Protein AF-A0A662DL67-F1 (afdb_monomer)

Radius of gyration: 14.82 Å; Cα contacts (8 Å, |Δi|>4): 331; chains: 1; bounding box: 32×35×39 Å

Solvent-accessible surface area (backbone atoms only — not comparable to full-atom values): 8332 Å² total; per-residue (Å²): 134,83,76,76,73,81,77,69,88,66,78,50,67,57,71,23,95,85,57,19,29,20,56,30,74,76,76,69,90,64,74,68,63,65,41,36,38,36,27,26,26,57,36,66,54,103,51,28,36,37,37,36,49,24,28,39,26,55,49,74,59,6,45,56,53,21,49,77,72,76,50,74,44,55,96,54,28,29,76,49,73,87,52,91,58,76,37,82,42,41,40,39,93,85,20,37,28,30,42,40,34,56,88,76,71,41,74,45,82,41,51,45,78,54,47,72,68,50,87,63,50,62,58,68,43,43,30,89,56,27,42,28,35,40,34,28,52,96,60,20,29,49,34,36,37,55,48,90,79,133

Foldseek 3Di:
DDPPPDDDLPFAADPDPLRFHKPFDPPDQDFDDAIKFKWFWAADDPFWTFTQGKTKHFAPVQQVVQVVVVHGDDPRIHIGRPGPHTDTATADPQAWEQFQFLPPSGTDIDGPVQQNVDPGGNDPPPHDRFIWMFRDDPRHGRYIHGDDDD

Secondary structure (DSSP, 8-state):
----PPP-SSPPPB-STT--SBT-S---SSPPPSEEEEEEEEEEETTEEEEEE-EEEETHHHHHHHHHTT---BTTEEEE-----EEEEEEEEEEEEEEEBTTT-SEEEEEHHHHTT-SSBSS-TTSTTEEEEEEEETTEEEEEEE----

Mean predicted aligned error: 5.47 Å

Structure (mmCIF, N/CA/C/O backbone):
data_AF-A0A662DL67-F1
#
_entry.id   AF-A0A662DL67-F1
#
loop_
_atom_site.group_PDB
_atom_site.id
_atom_site.type_symbol
_atom_site.label_atom_id
_atom_site.label_alt_id
_atom_site.label_comp_id
_atom_site.label_asym_id
_atom_site.label_entity_id
_atom_site.label_seq_id
_atom_site.pdbx_PDB_ins_code
_atom_site.Cartn_x
_atom_site.Cartn_y
_atom_site.Cartn_z
_atom_site.occupancy
_atom_site.B_iso_or_equiv
_atom_site.auth_seq_id
_atom_site.auth_comp_id
_atom_site.auth_asym_id
_atom_site.auth_atom_id
_atom_site.pdbx_PDB_model_num
ATOM 1 N N . MET A 1 1 ? -13.655 -23.915 8.154 1.00 31.67 1 MET A N 1
ATOM 2 C CA . MET A 1 1 ? -12.341 -23.387 8.568 1.00 31.67 1 MET A CA 1
ATOM 3 C C . MET A 1 1 ? -11.692 -22.841 7.318 1.00 31.67 1 MET A C 1
ATOM 5 O O . MET A 1 1 ? -11.253 -23.632 6.497 1.00 31.67 1 MET A O 1
ATOM 9 N N . TYR A 1 2 ? -11.745 -21.529 7.116 1.00 31.64 2 TYR A N 1
ATOM 10 C CA . TYR A 1 2 ? -10.955 -20.890 6.071 1.00 31.64 2 TYR A CA 1
ATOM 11 C C . TYR A 1 2 ? -9.585 -20.634 6.690 1.00 31.64 2 TYR A C 1
ATOM 13 O O . TYR A 1 2 ? -9.480 -19.875 7.648 1.00 31.64 2 TYR A O 1
ATOM 21 N N . TYR A 1 3 ? -8.571 -21.363 6.230 1.00 30.75 3 TYR A N 1
ATOM 22 C CA . TYR A 1 3 ? -7.190 -20.961 6.459 1.00 30.75 3 TYR A CA 1
ATOM 23 C C . TYR A 1 3 ? -7.023 -19.639 5.710 1.00 30.75 3 TYR A C 1
ATOM 25 O O . TYR A 1 3 ? -7.141 -19.630 4.485 1.00 30.75 3 TYR A O 1
ATOM 33 N N . ALA A 1 4 ? -6.808 -18.535 6.427 1.00 37.03 4 ALA A N 1
ATOM 34 C CA . ALA A 1 4 ? -6.163 -17.387 5.811 1.00 37.03 4 ALA A CA 1
ATOM 35 C C . ALA A 1 4 ? -4.821 -17.917 5.290 1.00 37.03 4 ALA A C 1
ATOM 37 O O . ALA A 1 4 ? -4.037 -18.478 6.061 1.00 37.03 4 ALA A O 1
ATOM 38 N N . ALA A 1 5 ? -4.631 -17.901 3.970 1.00 42.81 5 ALA A N 1
ATOM 39 C CA . ALA A 1 5 ? -3.338 -18.226 3.393 1.00 42.81 5 ALA A CA 1
ATOM 40 C C . ALA A 1 5 ? -2.304 -17.307 4.0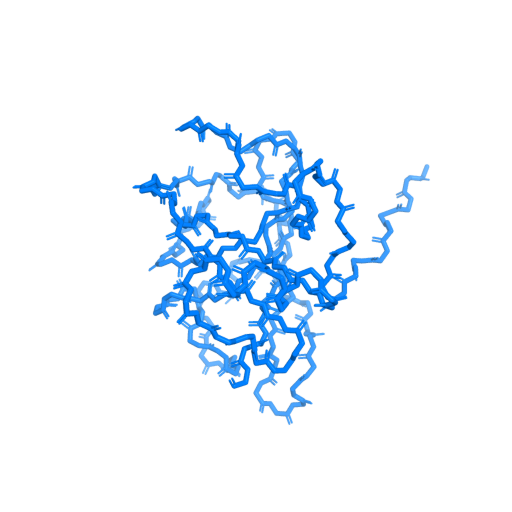54 1.00 42.81 5 ALA A C 1
ATOM 42 O O . ALA A 1 5 ? -2.594 -16.133 4.269 1.00 42.81 5 ALA A O 1
ATOM 43 N N . ALA A 1 6 ? -1.145 -17.854 4.426 1.00 48.88 6 ALA A N 1
ATOM 44 C CA . ALA A 1 6 ? -0.046 -17.033 4.915 1.00 48.88 6 ALA A CA 1
ATOM 45 C C . ALA A 1 6 ? 0.202 -15.924 3.890 1.00 48.88 6 ALA A C 1
ATOM 47 O O . ALA A 1 6 ? 0.341 -16.210 2.698 1.00 48.88 6 ALA A O 1
ATOM 48 N N . VAL A 1 7 ? 0.183 -14.677 4.345 1.00 56.81 7 VAL A N 1
ATOM 49 C CA . VAL A 1 7 ? 0.401 -13.542 3.465 1.00 56.81 7 VAL A CA 1
ATOM 50 C C . VAL A 1 7 ? 1.807 -13.616 2.890 1.00 56.81 7 VAL A C 1
ATOM 52 O O . VAL A 1 7 ? 2.778 -13.842 3.612 1.00 56.81 7 VAL A O 1
ATOM 55 N N . SER A 1 8 ? 1.902 -13.516 1.560 1.00 59.34 8 SER A N 1
ATOM 56 C CA . SER A 1 8 ? 3.193 -13.444 0.885 1.00 59.34 8 SER A CA 1
ATOM 57 C C . SER A 1 8 ? 3.830 -12.110 1.244 1.00 59.34 8 SER A C 1
ATOM 59 O O . SER A 1 8 ? 3.327 -11.054 0.861 1.00 59.34 8 SER A O 1
ATOM 61 N N . LEU A 1 9 ? 4.920 -12.169 2.005 1.00 65.44 9 LEU A N 1
ATOM 62 C CA . LEU A 1 9 ? 5.615 -10.998 2.539 1.00 65.44 9 LEU A CA 1
ATOM 63 C C . LEU A 1 9 ? 6.511 -10.299 1.498 1.00 65.44 9 LEU A C 1
ATOM 65 O O . LEU A 1 9 ? 7.170 -9.318 1.832 1.00 65.44 9 LEU A O 1
ATOM 69 N N . TYR A 1 10 ? 6.576 -10.796 0.252 1.00 67.62 10 TYR A N 1
ATOM 70 C CA . TYR A 1 10 ? 7.438 -10.213 -0.780 1.00 67.62 10 TYR A CA 1
ATOM 71 C C . TYR A 1 10 ? 7.040 -10.591 -2.213 1.00 67.62 10 TYR A C 1
ATOM 73 O O . TYR A 1 10 ? 6.806 -11.772 -2.478 1.00 67.62 10 TYR A O 1
ATOM 81 N N . PRO A 1 11 ? 7.038 -9.602 -3.127 1.00 72.38 11 PRO A N 1
ATOM 82 C CA . PRO A 1 11 ? 5.813 -8.916 -3.521 1.00 72.38 11 PRO A CA 1
ATOM 83 C C . PRO A 1 11 ? 4.690 -9.902 -3.900 1.00 72.38 11 PRO A C 1
ATOM 85 O O . PRO A 1 11 ? 4.952 -10.983 -4.431 1.00 72.38 11 PRO A O 1
ATOM 88 N N . PRO A 1 12 ? 3.417 -9.539 -3.674 1.00 80.75 12 PRO A N 1
ATOM 89 C CA . PRO A 1 12 ? 2.295 -10.337 -4.141 1.00 80.75 12 PRO A CA 1
ATOM 90 C C . PRO A 1 12 ? 2.405 -10.635 -5.639 1.00 80.75 12 PRO A C 1
ATOM 92 O O . PRO A 1 12 ? 2.820 -9.781 -6.432 1.00 80.75 12 PRO A O 1
ATOM 95 N N . GLU A 1 13 ? 1.987 -11.839 -6.028 1.00 81.06 13 GLU A N 1
ATOM 96 C CA . GLU A 1 13 ? 1.851 -12.195 -7.439 1.00 81.06 13 GLU A CA 1
ATOM 97 C C . GLU A 1 13 ? 0.974 -11.164 -8.165 1.00 81.06 13 GLU A C 1
ATOM 99 O O . GLU A 1 13 ? 0.058 -10.570 -7.585 1.00 81.06 13 GLU A O 1
ATOM 104 N N . ALA A 1 14 ? 1.255 -10.940 -9.447 1.00 79.19 14 ALA A N 1
ATOM 105 C CA . ALA A 1 14 ? 0.407 -10.109 -10.286 1.00 79.19 14 ALA A CA 1
ATOM 106 C C . ALA A 1 14 ? -0.963 -10.775 -10.467 1.00 79.19 14 ALA A C 1
ATOM 108 O O . ALA A 1 14 ? -1.080 -11.841 -11.072 1.00 79.19 14 ALA A O 1
ATOM 109 N N . LEU A 1 15 ? -2.008 -10.135 -9.941 1.00 76.00 15 LEU A N 1
ATOM 110 C CA . LEU A 1 15 ? -3.406 -10.522 -10.155 1.00 76.00 15 LEU A CA 1
ATOM 111 C C . LEU A 1 15 ? -4.077 -9.625 -11.202 1.00 76.00 15 LEU A C 1
ATOM 113 O O . LEU A 1 15 ? -5.138 -9.968 -11.727 1.00 76.00 15 LEU A O 1
ATOM 117 N N . ALA A 1 16 ? -3.481 -8.470 -11.494 1.00 77.81 16 ALA A N 1
ATOM 118 C CA . ALA A 1 16 ? -3.995 -7.513 -12.453 1.00 77.81 16 ALA A CA 1
ATOM 119 C C . ALA A 1 16 ? -3.614 -7.860 -13.895 1.00 77.81 16 ALA A C 1
ATOM 121 O O . ALA A 1 16 ? -2.553 -8.409 -14.185 1.00 77.81 16 ALA A O 1
ATOM 122 N N . SER A 1 17 ? -4.487 -7.487 -14.832 1.00 77.19 17 SER A N 1
ATOM 123 C CA . SER A 1 17 ? -4.271 -7.725 -16.263 1.00 77.19 17 SER A CA 1
ATOM 124 C C . SER A 1 17 ? -3.174 -6.854 -16.881 1.00 77.19 17 SER A C 1
ATOM 126 O O . SER A 1 17 ? -2.748 -7.135 -17.996 1.00 77.19 17 SER A O 1
ATOM 128 N N . ASP A 1 18 ? -2.767 -5.781 -16.199 1.00 77.38 18 ASP A N 1
ATOM 129 C CA . ASP A 1 18 ? -1.661 -4.900 -16.594 1.00 77.38 18 ASP A CA 1
ATOM 130 C C . ASP A 1 18 ? -0.288 -5.426 -16.131 1.00 77.38 18 ASP A C 1
ATOM 132 O O . ASP A 1 18 ? 0.734 -4.820 -16.437 1.00 77.38 18 ASP A O 1
ATOM 136 N N . GLY A 1 19 ? -0.260 -6.565 -15.427 1.00 84.81 19 GLY A N 1
ATOM 137 C CA . GLY A 1 19 ? 0.960 -7.207 -14.944 1.00 84.81 19 GLY A CA 1
ATOM 138 C C . GLY A 1 19 ? 1.557 -6.564 -13.691 1.00 84.81 19 GLY A C 1
ATOM 139 O O . GLY A 1 19 ? 2.552 -7.072 -13.178 1.00 84.81 19 GLY A O 1
ATOM 140 N N . ALA A 1 20 ? 0.953 -5.498 -13.160 1.00 89.12 20 ALA A N 1
ATOM 141 C CA . ALA A 1 20 ? 1.337 -4.981 -11.856 1.00 89.12 20 ALA A CA 1
ATOM 142 C C . ALA A 1 20 ? 1.041 -6.025 -10.762 1.00 89.12 20 ALA A C 1
ATOM 144 O O . ALA A 1 20 ? 0.017 -6.718 -10.787 1.00 89.12 20 ALA A O 1
ATOM 145 N N . SER A 1 21 ? 1.945 -6.124 -9.788 1.00 90.12 21 SER A N 1
ATOM 146 C CA . SER A 1 21 ? 1.793 -6.976 -8.610 1.00 90.12 21 SER A CA 1
ATOM 147 C C . SER A 1 21 ? 0.535 -6.615 -7.813 1.00 90.12 21 SER A C 1
ATOM 149 O O . SER A 1 21 ? 0.104 -5.458 -7.762 1.00 90.12 21 SER A O 1
ATOM 151 N N . GLY A 1 22 ? -0.067 -7.617 -7.169 1.00 89.88 22 GLY A N 1
ATOM 152 C CA . GLY A 1 22 ? -1.345 -7.453 -6.483 1.00 89.88 22 GLY A CA 1
ATOM 153 C C . GLY A 1 22 ? -2.483 -7.154 -7.463 1.00 89.88 22 GLY A C 1
ATOM 154 O O . GLY A 1 22 ? -2.560 -7.715 -8.551 1.00 89.88 22 GLY A O 1
ATOM 155 N N . SER A 1 23 ? -3.399 -6.279 -7.063 1.00 89.62 23 SER A N 1
ATOM 156 C CA . SER A 1 23 ? -4.623 -5.918 -7.784 1.00 89.62 23 SER A CA 1
ATOM 157 C C . SER A 1 23 ? -4.444 -4.792 -8.809 1.00 89.62 23 SER A C 1
ATOM 159 O O . SER A 1 23 ? -5.412 -4.414 -9.472 1.00 89.62 23 SER A O 1
ATOM 161 N N . GLY A 1 24 ? -3.215 -4.304 -8.992 1.00 87.88 24 GLY A N 1
ATOM 162 C CA . GLY A 1 24 ? -2.835 -3.375 -10.055 1.00 87.88 24 GLY A CA 1
ATOM 163 C C . GLY A 1 24 ? -3.209 -1.918 -9.803 1.00 87.88 24 GLY A C 1
ATOM 164 O O . GLY A 1 24 ? -3.356 -1.479 -8.663 1.00 87.88 24 GLY A O 1
ATOM 165 N N . CYS A 1 25 ? -3.324 -1.138 -10.883 1.00 84.56 25 CYS A N 1
ATOM 166 C CA . CYS A 1 25 ? -3.221 0.327 -10.793 1.00 84.56 25 CYS A CA 1
ATOM 167 C C . CYS A 1 25 ? -4.478 1.114 -11.151 1.00 84.56 25 CYS A C 1
ATOM 169 O O . CYS A 1 25 ? -4.511 2.343 -11.034 1.00 84.56 25 CYS A O 1
ATOM 171 N N . THR A 1 26 ? -5.514 0.431 -11.631 1.00 84.62 26 THR A N 1
ATOM 172 C CA . THR A 1 26 ? -6.675 1.074 -12.257 1.00 84.62 26 THR A CA 1
ATOM 173 C C . THR A 1 26 ? -8.007 0.806 -11.539 1.00 84.62 26 THR A C 1
ATOM 175 O O . THR A 1 26 ? -9.023 0.617 -12.208 1.00 84.62 26 THR A O 1
ATOM 178 N N . PRO A 1 27 ? -8.100 0.887 -10.191 1.00 82.75 27 PRO A N 1
ATOM 179 C CA . PRO A 1 27 ? -9.384 0.732 -9.497 1.00 82.75 27 PRO A CA 1
ATOM 180 C C . PRO A 1 27 ? -10.364 1.894 -9.757 1.00 82.75 27 PRO A C 1
ATOM 182 O O . PRO A 1 27 ? -11.482 1.898 -9.244 1.00 82.75 27 PRO A O 1
ATOM 185 N N . GLY A 1 28 ? -9.959 2.912 -10.525 1.00 83.56 28 GLY A N 1
ATOM 186 C CA . GLY A 1 28 ? -10.689 4.168 -10.684 1.00 83.56 28 GLY A CA 1
ATOM 187 C C . GLY A 1 28 ? -10.518 5.093 -9.475 1.00 83.56 28 GLY A C 1
ATOM 188 O O . GLY A 1 28 ? -9.656 4.876 -8.627 1.00 83.56 28 GLY A O 1
ATOM 189 N N . ALA A 1 29 ? -11.326 6.151 -9.391 1.00 81.94 29 ALA A N 1
ATOM 190 C CA . ALA A 1 29 ? -11.238 7.165 -8.327 1.00 81.94 29 ALA A CA 1
ATOM 191 C C . ALA A 1 29 ? -12.062 6.829 -7.062 1.00 81.94 29 ALA A C 1
ATOM 193 O O . ALA A 1 29 ? -12.129 7.633 -6.137 1.00 81.94 29 ALA A O 1
ATOM 194 N N . GLY A 1 30 ? -12.741 5.678 -7.044 1.00 85.44 30 GLY A N 1
ATOM 195 C CA . GLY A 1 30 ? -13.624 5.265 -5.953 1.00 85.44 30 GLY A CA 1
ATOM 196 C C . GLY A 1 30 ? -12.905 4.562 -4.800 1.00 85.44 30 GLY A C 1
ATOM 197 O O . GLY A 1 30 ? -11.676 4.582 -4.690 1.00 85.44 30 GLY A O 1
ATOM 198 N N . GLN A 1 31 ? -13.706 3.914 -3.949 1.00 90.25 31 GLN A N 1
ATOM 199 C CA . GLN A 1 31 ? -13.209 2.990 -2.928 1.00 90.25 31 GLN A CA 1
ATOM 200 C C . GLN A 1 31 ? -12.390 1.872 -3.578 1.00 90.25 31 GLN A C 1
ATOM 202 O O . GLN A 1 31 ? -12.704 1.441 -4.689 1.00 90.25 31 GLN A O 1
ATOM 207 N N . LEU A 1 32 ? -11.367 1.394 -2.869 1.00 92.81 32 LEU A N 1
ATOM 208 C CA . LEU A 1 32 ? -10.621 0.220 -3.303 1.00 92.81 32 LEU A CA 1
ATOM 209 C C . LEU A 1 32 ? -11.536 -1.012 -3.238 1.00 92.81 32 LEU A C 1
ATOM 211 O O . LEU A 1 32 ? -12.118 -1.276 -2.182 1.00 92.81 32 LEU A O 1
ATOM 215 N N . PRO A 1 33 ? -11.683 -1.765 -4.340 1.00 92.75 33 PRO A N 1
ATOM 216 C CA . PRO A 1 33 ? -12.305 -3.078 -4.299 1.00 92.75 33 PRO A CA 1
ATOM 217 C C . PRO A 1 33 ? -11.514 -4.046 -3.416 1.00 92.75 33 PRO A C 1
ATOM 219 O O . PRO A 1 33 ? -10.349 -3.803 -3.085 1.00 92.75 33 PRO A O 1
ATOM 222 N N . ALA A 1 34 ? -12.137 -5.182 -3.096 1.00 93.00 34 ALA A N 1
ATOM 223 C CA . ALA A 1 34 ? -11.426 -6.278 -2.455 1.00 93.00 34 ALA A CA 1
ATOM 224 C C . ALA A 1 34 ? -10.209 -6.694 -3.300 1.00 93.00 34 ALA A C 1
ATOM 226 O O . ALA A 1 34 ? -10.319 -6.815 -4.524 1.00 93.00 34 ALA A O 1
ATOM 227 N N . GLY A 1 35 ? -9.058 -6.873 -2.657 1.00 93.12 35 GLY A N 1
ATOM 228 C CA . GLY A 1 35 ? -7.790 -7.064 -3.355 1.00 93.12 35 GLY A CA 1
ATOM 229 C C . GLY A 1 35 ? -6.566 -6.702 -2.521 1.00 93.12 35 GLY A C 1
ATOM 230 O O . GLY A 1 35 ? -6.678 -6.399 -1.334 1.00 93.12 35 GLY A O 1
ATOM 231 N N . VAL A 1 36 ? -5.400 -6.727 -3.166 1.00 94.25 36 VAL A N 1
ATOM 232 C CA . VAL A 1 36 ? -4.102 -6.386 -2.569 1.00 94.25 36 VAL A CA 1
ATOM 233 C C . VAL A 1 36 ? -3.516 -5.204 -3.323 1.00 94.25 36 VAL A C 1
ATOM 235 O O . VAL A 1 36 ? -3.264 -5.305 -4.517 1.00 94.25 36 VAL A O 1
ATOM 238 N N . TRP A 1 37 ? -3.301 -4.079 -2.657 1.00 94.81 37 TRP A N 1
ATOM 239 C CA . TRP A 1 37 ? -2.970 -2.821 -3.324 1.00 94.81 37 TRP A CA 1
ATOM 240 C C . TRP A 1 37 ? -1.643 -2.276 -2.819 1.00 94.81 37 TRP A C 1
ATOM 242 O O . TRP A 1 37 ? -1.510 -2.029 -1.622 1.00 94.81 37 TRP A O 1
ATOM 252 N N . PHE A 1 38 ? -0.681 -2.062 -3.719 1.00 95.31 38 PHE A N 1
ATOM 253 C CA . PHE A 1 38 ? 0.551 -1.354 -3.379 1.00 95.31 38 PHE A CA 1
ATOM 254 C C . PHE A 1 38 ? 0.325 0.154 -3.350 1.00 95.31 38 PHE A C 1
ATOM 256 O O . PHE A 1 38 ? -0.428 0.712 -4.151 1.00 95.31 38 PHE A O 1
ATOM 263 N N . GLY A 1 39 ? 1.006 0.835 -2.444 1.00 94.81 39 GLY A N 1
ATOM 264 C CA . GLY A 1 39 ? 1.025 2.282 -2.438 1.00 94.81 39 GLY A CA 1
ATOM 265 C C . GLY A 1 39 ? 1.772 2.839 -1.250 1.00 94.81 39 GLY A C 1
ATOM 266 O O . GLY A 1 39 ? 2.506 2.131 -0.564 1.00 94.81 39 GLY A O 1
ATOM 267 N N . HIS A 1 40 ? 1.549 4.122 -1.011 1.00 94.94 40 HIS A N 1
ATOM 268 C CA . HIS A 1 40 ? 2.181 4.855 0.069 1.00 94.94 40 HIS A CA 1
ATOM 269 C C . HIS A 1 40 ? 1.119 5.348 1.046 1.00 94.94 40 HIS A C 1
ATOM 271 O O . HIS A 1 40 ? 0.127 5.967 0.648 1.00 94.94 40 HIS A O 1
ATOM 277 N N . VAL A 1 41 ? 1.323 5.101 2.336 1.00 93.62 41 VAL A N 1
ATOM 278 C CA . VAL A 1 41 ? 0.521 5.733 3.385 1.00 93.62 41 VAL A CA 1
ATOM 279 C C . VAL A 1 41 ? 1.186 7.035 3.814 1.00 93.62 41 VAL A C 1
ATOM 281 O O . VAL A 1 41 ? 2.392 7.108 4.022 1.00 93.62 41 VAL A O 1
ATOM 284 N N . SER 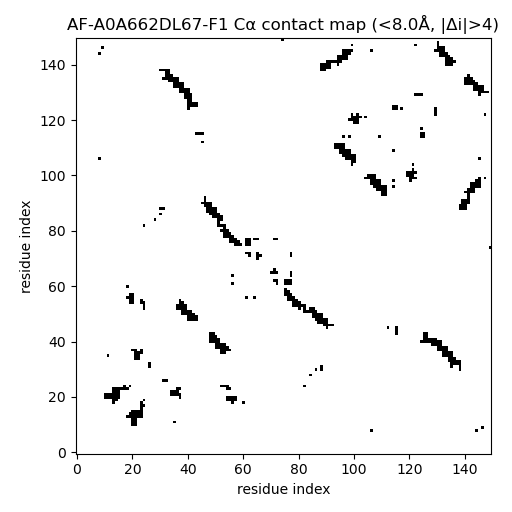A 1 42 ? 0.376 8.088 3.912 1.00 89.12 42 SER A N 1
ATOM 285 C CA . SER A 1 42 ? 0.819 9.429 4.326 1.00 89.12 42 SER A CA 1
ATOM 286 C C . SER A 1 42 ? 0.335 9.817 5.724 1.00 89.12 42 SER A C 1
ATOM 288 O O . SER A 1 42 ? 0.863 10.754 6.321 1.00 89.12 42 SER A O 1
ATOM 290 N N . ALA A 1 43 ? -0.683 9.121 6.237 1.00 90.75 43 ALA A N 1
ATOM 291 C CA . ALA A 1 43 ? -1.175 9.263 7.600 1.00 90.75 43 ALA A CA 1
ATOM 292 C C . ALA A 1 43 ? -2.043 8.060 7.997 1.00 90.75 43 ALA A C 1
ATOM 294 O O . ALA A 1 43 ? -2.826 7.555 7.187 1.00 90.75 43 ALA A O 1
ATOM 295 N N . GLY A 1 44 ? -1.976 7.672 9.270 1.00 92.50 44 GLY A N 1
ATOM 296 C CA . GLY A 1 44 ? -2.904 6.735 9.901 1.00 92.50 44 GLY A CA 1
ATOM 297 C C . GLY A 1 44 ? -3.837 7.426 10.900 1.00 92.50 44 GLY A C 1
ATOM 298 O O . GLY A 1 44 ? -3.483 8.417 11.537 1.00 92.50 44 GLY A O 1
ATOM 299 N N . ALA A 1 45 ? -5.045 6.894 11.047 1.00 95.00 45 ALA A N 1
ATOM 300 C CA . ALA A 1 45 ? -6.017 7.245 12.078 1.00 95.00 45 ALA A CA 1
ATOM 301 C C . ALA A 1 45 ? -6.635 5.957 12.655 1.00 95.00 45 ALA A C 1
ATOM 303 O O . ALA A 1 45 ? -6.581 4.924 11.987 1.00 95.00 45 ALA A O 1
ATOM 304 N N . PRO A 1 46 ? -7.269 5.980 13.846 1.00 95.81 46 PRO A N 1
ATOM 305 C CA . PRO A 1 46 ? -7.712 4.763 14.541 1.00 95.81 46 PRO A CA 1
ATOM 306 C C . PRO A 1 46 ? -8.566 3.780 13.726 1.00 95.81 46 PRO A C 1
ATOM 308 O O . PRO A 1 46 ? -8.572 2.594 14.030 1.00 95.81 46 PRO A O 1
ATOM 311 N N . THR A 1 47 ? -9.282 4.255 12.704 1.00 97.19 47 THR A N 1
ATOM 312 C CA . THR A 1 47 ? -10.168 3.435 11.861 1.00 97.19 47 THR A CA 1
ATOM 313 C C . THR A 1 47 ? -9.957 3.663 10.361 1.00 97.19 47 THR A C 1
ATOM 315 O O . THR A 1 47 ? -10.849 3.362 9.569 1.00 97.19 47 THR A O 1
ATOM 318 N N . SER A 1 48 ? -8.843 4.272 9.943 1.00 97.31 48 SER A N 1
ATOM 319 C CA . SER A 1 48 ? -8.591 4.569 8.525 1.00 97.31 48 SER A CA 1
ATOM 320 C C . SER A 1 48 ? -7.142 4.941 8.233 1.00 97.31 48 SER A C 1
ATOM 322 O O . SER A 1 48 ? -6.491 5.540 9.084 1.00 97.31 48 SER A O 1
ATOM 324 N N . VAL A 1 49 ? -6.702 4.747 6.991 1.00 96.12 49 VAL A N 1
ATOM 325 C CA . VAL A 1 49 ? -5.418 5.253 6.472 1.00 96.12 49 VAL A CA 1
ATOM 326 C C . VAL A 1 49 ? -5.617 6.187 5.276 1.00 96.12 49 VAL A C 1
ATOM 328 O O . VAL A 1 49 ? -6.548 6.011 4.487 1.00 96.12 49 VAL A O 1
ATOM 331 N N . GLN A 1 50 ? -4.732 7.175 5.131 1.00 95.81 50 GLN A N 1
ATOM 332 C CA . GLN A 1 50 ? -4.592 7.994 3.927 1.00 95.81 50 GLN A CA 1
ATOM 333 C C . GLN A 1 50 ? -3.622 7.312 2.964 1.00 95.81 50 GLN A C 1
ATOM 335 O O . GLN A 1 50 ? -2.412 7.337 3.183 1.00 95.81 50 GLN A O 1
ATOM 340 N N . PHE A 1 51 ? -4.162 6.723 1.903 1.00 95.69 51 PHE A N 1
ATOM 341 C CA . PHE A 1 51 ? -3.450 5.854 0.978 1.00 95.69 51 PHE A CA 1
ATOM 342 C C . PHE A 1 51 ? -3.378 6.446 -0.429 1.00 95.69 51 PHE A C 1
ATOM 344 O O . PHE A 1 51 ? -4.402 6.782 -1.036 1.00 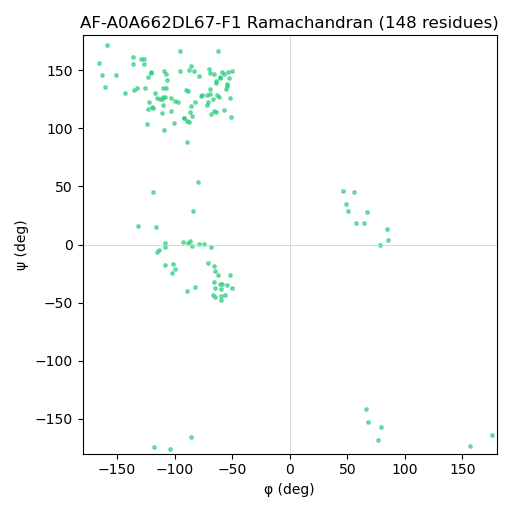95.69 51 PHE A O 1
ATOM 351 N N . ASP A 1 52 ? -2.160 6.543 -0.940 1.00 94.44 52 ASP A N 1
ATOM 352 C CA . ASP A 1 52 ? -1.846 6.916 -2.310 1.00 94.44 52 ASP A CA 1
ATOM 353 C C . ASP A 1 52 ? -1.466 5.661 -3.107 1.00 94.44 52 ASP A C 1
ATOM 355 O O . ASP A 1 52 ? -0.479 4.997 -2.795 1.00 94.44 52 ASP A O 1
ATOM 359 N N . LEU A 1 53 ? -2.279 5.305 -4.103 1.00 95.19 53 LEU A N 1
ATOM 360 C CA . LEU A 1 53 ? -2.105 4.064 -4.863 1.00 95.19 53 LEU A CA 1
ATOM 361 C C . LEU A 1 53 ? -0.946 4.206 -5.852 1.00 95.19 53 LEU A C 1
ATOM 363 O O . LEU A 1 53 ? -0.973 5.092 -6.703 1.00 95.19 53 LEU A O 1
ATOM 367 N N . ALA A 1 54 ? -0.020 3.252 -5.834 1.00 94.25 54 ALA A N 1
ATOM 368 C CA . ALA A 1 54 ? 1.033 3.143 -6.834 1.00 94.25 54 ALA A CA 1
ATOM 369 C C . ALA A 1 54 ? 1.064 1.741 -7.459 1.00 94.25 54 ALA A C 1
ATOM 371 O O . ALA A 1 54 ? 0.555 0.768 -6.911 1.00 94.25 54 ALA A O 1
ATOM 372 N N . CYS A 1 55 ? 1.672 1.643 -8.632 1.00 93.56 55 CYS A N 1
ATOM 373 C CA . CYS A 1 55 ? 1.943 0.385 -9.306 1.00 93.56 55 CYS A CA 1
ATOM 374 C C . CYS A 1 55 ? 3.275 -0.167 -8.849 1.00 93.56 55 CYS A C 1
ATOM 376 O O . CYS A 1 55 ? 4.264 0.556 -8.920 1.00 93.56 55 CYS A O 1
ATOM 378 N N . TRP A 1 56 ? 3.317 -1.442 -8.494 1.00 93.81 56 TRP A N 1
ATOM 379 C CA . TRP A 1 56 ? 4.568 -2.165 -8.327 1.00 93.81 56 TRP A CA 1
ATOM 380 C C . TRP A 1 56 ? 4.710 -3.177 -9.458 1.00 93.81 56 TRP A C 1
ATOM 382 O O . TRP A 1 56 ? 3.871 -4.065 -9.602 1.00 93.81 56 TRP A O 1
ATOM 392 N N . TYR A 1 57 ? 5.764 -3.047 -10.252 1.00 93.69 57 TYR A N 1
ATOM 393 C CA . TYR A 1 57 ? 6.162 -4.032 -11.253 1.00 93.69 57 TYR A CA 1
ATOM 394 C C . TYR A 1 57 ? 7.420 -4.745 -10.769 1.00 93.69 57 TYR A C 1
ATOM 396 O O . TYR A 1 57 ? 8.250 -4.137 -10.095 1.00 93.69 57 TYR A O 1
ATOM 404 N N . PHE A 1 58 ? 7.562 -6.022 -11.112 1.00 91.00 58 PHE A N 1
ATOM 405 C CA . PHE A 1 58 ? 8.698 -6.849 -10.705 1.00 91.00 58 PHE A CA 1
ATOM 406 C C . PHE A 1 58 ? 9.213 -7.690 -11.880 1.00 91.00 58 PHE A C 1
ATOM 408 O O . PHE A 1 58 ? 8.447 -7.997 -12.800 1.00 91.00 58 PHE A O 1
ATOM 415 N N . GLY A 1 59 ? 10.485 -8.083 -11.843 1.00 90.75 59 GLY A N 1
ATOM 416 C CA . GLY A 1 59 ? 11.106 -8.918 -12.871 1.00 90.75 59 GLY A CA 1
ATOM 417 C C . GLY A 1 59 ? 11.260 -8.207 -14.213 1.00 90.75 59 GLY A C 1
ATOM 418 O O . GLY A 1 59 ? 11.292 -6.980 -14.292 1.00 90.75 59 GLY A O 1
ATOM 419 N N . ASP A 1 60 ? 11.273 -8.984 -15.299 1.00 93.56 60 ASP A N 1
ATOM 420 C CA . ASP A 1 60 ? 11.409 -8.476 -16.674 1.00 93.56 60 ASP A CA 1
ATOM 421 C C . ASP A 1 60 ? 10.419 -7.339 -16.992 1.00 93.56 60 ASP A C 1
ATOM 423 O O . ASP A 1 60 ? 10.783 -6.350 -17.628 1.00 93.56 60 ASP A O 1
ATOM 427 N N . LEU A 1 61 ? 9.186 -7.426 -16.478 1.00 92.88 61 LEU A N 1
ATOM 428 C CA . LEU A 1 61 ? 8.171 -6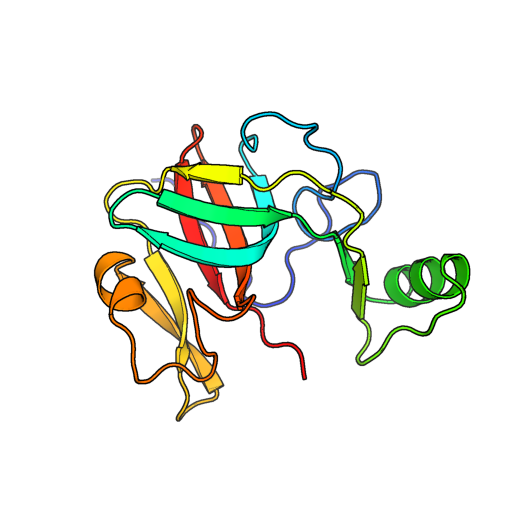.397 -16.696 1.00 92.88 61 LEU A CA 1
ATOM 429 C C . LEU A 1 61 ? 8.535 -5.059 -16.034 1.00 92.88 61 LEU A C 1
ATOM 431 O O . LEU A 1 61 ? 8.201 -4.008 -16.573 1.00 92.88 61 LEU A O 1
ATOM 435 N N . ALA A 1 62 ? 9.236 -5.067 -14.896 1.00 94.38 62 ALA A N 1
ATOM 436 C CA . ALA A 1 62 ? 9.719 -3.836 -14.274 1.00 94.38 62 ALA A CA 1
ATOM 437 C C . ALA A 1 62 ? 10.657 -3.068 -15.212 1.00 94.38 62 ALA A C 1
ATOM 439 O O . ALA A 1 62 ? 10.510 -1.858 -15.373 1.00 94.38 62 ALA A O 1
ATOM 440 N N . TRP A 1 63 ? 11.576 -3.777 -15.871 1.00 95.75 63 TRP A N 1
ATOM 441 C CA . TRP A 1 63 ? 12.510 -3.197 -16.837 1.00 95.75 63 TRP A CA 1
ATOM 442 C C . TRP A 1 63 ? 11.798 -2.673 -18.082 1.00 95.75 63 TRP A C 1
ATOM 444 O O . TRP A 1 63 ? 12.093 -1.566 -18.531 1.00 95.75 63 TRP A O 1
ATOM 454 N N . GLU A 1 64 ? 10.841 -3.437 -18.615 1.00 95.62 64 GLU A N 1
ATOM 455 C CA . GLU A 1 64 ? 10.029 -3.010 -19.757 1.00 95.62 64 GLU A CA 1
ATOM 456 C C . GLU A 1 64 ? 9.248 -1.731 -19.440 1.00 95.62 64 GLU A C 1
ATOM 458 O O . GLU A 1 64 ? 9.281 -0.778 -20.217 1.00 95.62 64 GLU A O 1
ATOM 463 N N . VAL A 1 65 ? 8.577 -1.676 -18.283 1.00 94.94 65 VAL A N 1
ATOM 464 C CA . VAL A 1 65 ? 7.819 -0.490 -17.871 1.00 94.94 65 VAL A CA 1
ATOM 465 C C . VAL A 1 65 ? 8.756 0.692 -17.637 1.00 94.94 65 VAL A C 1
ATOM 467 O O . VAL A 1 65 ? 8.463 1.777 -18.136 1.00 94.94 65 VAL A O 1
ATOM 470 N N . ALA A 1 66 ? 9.885 0.508 -16.950 1.00 96.19 66 ALA A N 1
ATOM 471 C CA . ALA A 1 66 ? 10.853 1.581 -16.725 1.00 96.19 66 ALA A CA 1
ATOM 472 C C . ALA A 1 66 ? 11.333 2.220 -18.041 1.00 96.19 66 ALA A C 1
ATOM 474 O O . ALA A 1 66 ? 11.319 3.446 -18.166 1.00 96.19 66 ALA A O 1
ATOM 475 N N . ASP A 1 67 ? 11.639 1.408 -19.062 1.00 96.88 67 ASP A N 1
ATOM 476 C CA . ASP A 1 67 ? 12.045 1.897 -20.388 1.00 96.88 67 ASP A CA 1
ATOM 477 C C . ASP A 1 67 ? 10.959 2.773 -21.041 1.00 96.88 67 ASP A C 1
ATOM 479 O O . ASP A 1 67 ? 11.262 3.827 -21.606 1.00 96.88 67 ASP A O 1
ATOM 483 N N . THR A 1 68 ? 9.671 2.427 -20.881 1.00 95.31 68 THR A N 1
ATOM 484 C CA . THR A 1 68 ? 8.566 3.267 -21.395 1.00 95.31 68 THR A CA 1
ATOM 485 C C . THR A 1 68 ? 8.506 4.658 -20.761 1.00 95.31 68 THR A C 1
ATOM 487 O O . THR A 1 68 ? 8.031 5.602 -21.400 1.00 95.31 68 THR A O 1
ATOM 490 N N . TYR A 1 69 ? 9.010 4.803 -19.533 1.00 94.19 69 TYR A N 1
ATOM 491 C CA . TYR A 1 69 ? 9.117 6.078 -18.824 1.00 94.19 69 TYR A CA 1
ATOM 492 C C . TYR A 1 69 ? 10.472 6.771 -19.039 1.00 94.19 69 TYR A C 1
ATOM 494 O O . TYR A 1 69 ? 10.684 7.867 -18.521 1.00 94.19 69 TYR A O 1
ATOM 502 N N . GLY A 1 70 ? 11.364 6.190 -19.852 1.00 96.06 70 GLY A N 1
ATOM 503 C CA . GLY A 1 70 ? 12.720 6.698 -20.060 1.00 96.06 70 GLY A CA 1
ATOM 504 C C . GLY A 1 70 ? 13.590 6.584 -18.807 1.00 96.06 70 GLY A C 1
ATOM 505 O O . GLY A 1 70 ? 14.488 7.404 -18.613 1.00 96.06 70 GLY A O 1
ATOM 506 N N . ASP A 1 71 ? 13.284 5.606 -17.959 1.00 95.88 71 ASP A N 1
ATOM 507 C CA . ASP A 1 71 ? 13.917 5.347 -16.673 1.00 95.88 71 ASP A CA 1
ATOM 508 C C . ASP A 1 71 ? 14.584 3.962 -16.673 1.00 95.88 71 ASP A C 1
ATOM 510 O O . ASP A 1 71 ? 14.674 3.286 -17.700 1.00 95.88 71 ASP A O 1
ATOM 514 N N . THR A 1 72 ? 15.100 3.518 -15.533 1.00 94.25 72 THR A N 1
ATOM 515 C CA . THR A 1 72 ? 15.673 2.182 -15.370 1.00 94.25 72 THR A CA 1
ATOM 516 C C . THR A 1 72 ? 15.187 1.567 -14.066 1.00 94.25 72 THR A C 1
ATOM 518 O O . THR A 1 72 ? 15.201 2.214 -13.025 1.00 94.25 72 THR A O 1
ATOM 521 N N . ALA A 1 73 ? 14.737 0.313 -14.128 1.00 93.88 73 ALA A N 1
ATOM 522 C CA . ALA A 1 73 ? 14.355 -0.427 -12.933 1.00 93.88 73 ALA A CA 1
ATOM 523 C C . ALA A 1 73 ? 15.582 -0.673 -12.043 1.00 93.88 73 ALA A C 1
ATOM 525 O O . ALA A 1 73 ? 16.694 -0.885 -12.531 1.00 93.88 73 ALA A O 1
ATOM 526 N N . GLU A 1 74 ? 15.375 -0.688 -10.731 1.00 88.69 74 GLU A N 1
ATOM 527 C CA . GLU A 1 74 ? 16.422 -0.975 -9.754 1.00 88.69 74 GLU A CA 1
ATOM 528 C C . GLU A 1 74 ? 15.994 -2.153 -8.890 1.00 88.69 74 GLU A C 1
ATOM 530 O O . GLU A 1 74 ? 14.814 -2.325 -8.598 1.00 88.69 74 GLU A O 1
ATOM 535 N N . ASN A 1 75 ? 16.954 -2.999 -8.506 1.00 88.75 75 ASN A N 1
ATOM 536 C CA . ASN A 1 75 ? 16.702 -4.174 -7.663 1.00 88.75 75 ASN A CA 1
ATOM 537 C C . ASN A 1 75 ? 15.523 -5.048 -8.150 1.00 88.75 75 ASN A C 1
ATOM 539 O O . ASN A 1 75 ? 14.806 -5.639 -7.346 1.00 88.75 75 ASN A O 1
ATOM 543 N N . ASP A 1 76 ? 15.354 -5.128 -9.475 1.00 90.75 76 ASP A N 1
ATOM 544 C CA . ASP A 1 76 ? 14.322 -5.908 -10.168 1.00 90.75 76 ASP A CA 1
ATOM 545 C C . ASP A 1 76 ? 12.870 -5.460 -9.924 1.00 90.75 76 ASP A C 1
ATOM 547 O O . ASP A 1 76 ? 11.930 -6.210 -10.189 1.00 90.75 76 ASP A O 1
ATOM 551 N N . TYR A 1 77 ? 12.664 -4.226 -9.454 1.00 92.19 77 TYR A N 1
ATOM 552 C CA . TYR A 1 77 ? 11.342 -3.620 -9.359 1.00 92.19 77 TYR A CA 1
ATOM 553 C C . TYR A 1 77 ? 11.292 -2.237 -10.004 1.00 92.19 77 TYR A C 1
ATOM 555 O O . TYR A 1 77 ? 12.297 -1.550 -10.194 1.00 92.19 77 TYR A O 1
ATOM 563 N N . TYR A 1 78 ? 10.075 -1.819 -10.334 1.00 94.38 78 TYR A N 1
ATOM 564 C CA . TYR A 1 78 ? 9.802 -0.461 -10.772 1.00 94.38 78 TYR A CA 1
ATOM 565 C C . TYR A 1 78 ? 8.456 -0.002 -10.229 1.00 94.38 78 TYR A C 1
ATOM 567 O O . TYR A 1 78 ? 7.453 -0.711 -10.349 1.00 94.38 78 TYR A O 1
ATOM 575 N N . VAL A 1 79 ? 8.435 1.184 -9.618 1.00 93.62 79 VAL A N 1
ATOM 576 C CA . VAL A 1 79 ? 7.224 1.765 -9.038 1.00 93.62 79 VAL A CA 1
ATOM 577 C C . VAL A 1 79 ? 6.748 2.930 -9.885 1.00 93.62 79 VAL A C 1
ATOM 579 O O . VAL A 1 79 ? 7.481 3.885 -10.119 1.00 93.62 79 VAL A O 1
ATOM 582 N N . VAL A 1 80 ? 5.481 2.886 -10.292 1.00 94.06 80 VAL A N 1
ATOM 583 C CA . VAL A 1 80 ? 4.845 3.967 -11.052 1.00 94.06 80 VAL A CA 1
ATOM 584 C C . VAL A 1 80 ? 3.675 4.524 -10.259 1.00 94.06 80 VAL A C 1
ATOM 586 O O . VAL A 1 80 ? 2.686 3.833 -10.034 1.00 94.06 80 VAL A O 1
ATOM 589 N N . ASN A 1 81 ? 3.738 5.802 -9.892 1.00 92.19 81 ASN A N 1
ATOM 590 C CA . ASN A 1 81 ? 2.593 6.513 -9.333 1.00 92.19 81 ASN A CA 1
ATOM 591 C C . ASN A 1 81 ? 2.061 7.542 -10.339 1.00 92.19 81 ASN A C 1
ATOM 593 O O . ASN A 1 81 ? 2.593 8.639 -10.480 1.00 92.19 81 ASN A O 1
ATOM 597 N N . GLN A 1 82 ? 1.005 7.166 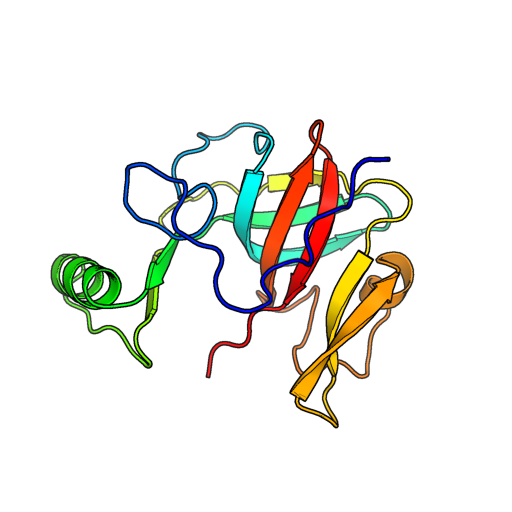-11.058 1.00 87.75 82 GLN A N 1
ATOM 598 C CA . GLN A 1 82 ? 0.256 8.055 -11.958 1.00 87.75 82 GLN A CA 1
ATOM 599 C C . GLN A 1 82 ? -1.193 8.238 -11.481 1.00 87.75 82 GLN A C 1
ATOM 601 O O . GLN A 1 82 ? -2.052 8.684 -12.244 1.00 87.75 82 GLN A O 1
ATOM 606 N N . ASN A 1 83 ? -1.493 7.866 -10.230 1.00 86.62 83 ASN A N 1
ATOM 607 C CA . ASN A 1 83 ? -2.833 7.959 -9.670 1.00 86.62 83 ASN A CA 1
ATOM 608 C C . ASN A 1 83 ? -2.928 9.205 -8.782 1.00 86.62 83 ASN A C 1
ATOM 610 O O . ASN A 1 83 ? -2.468 9.184 -7.652 1.00 86.62 83 ASN A O 1
ATOM 614 N N . PRO A 1 84 ? -3.575 10.296 -9.223 1.00 83.44 84 PRO A N 1
ATOM 615 C CA . PRO A 1 84 ? -3.636 11.518 -8.419 1.00 83.44 84 PRO A CA 1
ATOM 616 C C . PRO A 1 84 ? -4.609 11.416 -7.229 1.00 83.44 84 PRO A C 1
ATOM 618 O O . PRO A 1 84 ? -4.837 12.406 -6.534 1.00 83.44 84 PRO A O 1
ATOM 621 N N . THR A 1 85 ? -5.272 10.272 -7.035 1.00 90.38 85 THR A N 1
ATOM 622 C CA . THR A 1 85 ? -6.350 10.135 -6.052 1.00 90.38 85 THR A CA 1
ATOM 623 C C . THR A 1 85 ? -5.803 9.651 -4.719 1.00 90.38 85 THR A C 1
ATOM 625 O O . THR A 1 85 ? -5.502 8.469 -4.565 1.00 90.38 85 THR A O 1
ATOM 628 N N . LEU A 1 86 ? -5.786 10.538 -3.727 1.00 91.88 86 LEU A N 1
ATOM 629 C CA . LEU A 1 86 ? -5.577 10.151 -2.335 1.00 91.88 86 LEU A CA 1
ATOM 630 C C . LEU A 1 86 ? -6.869 9.555 -1.760 1.00 91.88 86 LEU A C 1
ATOM 632 O O . LEU A 1 86 ? -7.934 10.174 -1.841 1.00 91.88 86 LEU A O 1
ATOM 636 N N . ARG A 1 87 ? -6.786 8.361 -1.170 1.00 93.88 87 ARG A N 1
ATOM 637 C CA . ARG A 1 87 ? -7.937 7.626 -0.627 1.00 93.88 87 ARG A CA 1
ATOM 638 C C . ARG A 1 87 ? -7.892 7.593 0.891 1.00 93.88 87 ARG A C 1
ATOM 640 O O . ARG A 1 87 ? -6.866 7.270 1.473 1.00 93.88 87 ARG A O 1
ATOM 647 N N . THR A 1 88 ? -9.028 7.850 1.527 1.00 96.12 88 THR A N 1
ATOM 648 C CA . THR A 1 88 ? -9.248 7.469 2.926 1.00 96.12 88 THR A CA 1
ATOM 649 C C . THR A 1 88 ? -9.824 6.059 2.929 1.00 96.12 88 THR A C 1
ATOM 651 O O . THR A 1 88 ? -10.979 5.867 2.545 1.00 96.12 88 THR A O 1
ATOM 654 N N . VAL A 1 89 ? -9.021 5.066 3.304 1.00 96.88 89 VAL A N 1
ATOM 655 C CA . VAL A 1 89 ? -9.435 3.657 3.307 1.00 96.88 89 VAL A CA 1
ATOM 656 C C . VAL A 1 89 ? -9.805 3.259 4.737 1.00 96.88 89 VAL A C 1
ATOM 658 O O . VAL A 1 89 ? -8.966 3.435 5.623 1.00 96.88 89 VAL A O 1
ATOM 661 N N . PRO A 1 90 ? -11.030 2.764 5.000 1.00 98.06 90 PRO A N 1
ATOM 662 C CA . PRO A 1 90 ? -11.408 2.262 6.319 1.00 98.06 90 PRO A CA 1
ATOM 663 C C . PRO A 1 90 ? -10.521 1.092 6.748 1.00 98.06 90 PRO A C 1
ATOM 665 O O . PRO A 1 90 ? -10.147 0.266 5.920 1.00 98.06 90 PRO A O 1
ATOM 668 N N . VAL A 1 91 ? -10.213 1.004 8.038 1.00 98.31 91 VAL A N 1
ATOM 669 C CA . VAL A 1 91 ? -9.467 -0.114 8.629 1.00 98.31 91 VAL A CA 1
ATOM 670 C C . VAL A 1 91 ? -10.407 -0.912 9.517 1.00 98.31 91 VAL A C 1
ATOM 672 O O . VAL A 1 91 ? -11.053 -0.349 10.405 1.00 98.31 91 VAL A O 1
ATOM 675 N N . GLY A 1 92 ? -10.485 -2.214 9.255 1.00 97.81 92 GLY A N 1
ATOM 676 C CA . GLY A 1 92 ? -11.374 -3.118 9.961 1.00 97.81 92 GLY A CA 1
ATOM 677 C C . GLY A 1 92 ? -10.924 -3.354 11.406 1.00 97.81 92 GLY A C 1
ATOM 678 O O . GLY A 1 92 ? -9.729 -3.291 11.724 1.00 97.81 92 GLY A O 1
ATOM 679 N N . PRO A 1 93 ? -11.863 -3.643 12.322 1.00 95.19 93 PRO A N 1
ATOM 680 C CA . PRO A 1 93 ? -11.515 -3.985 13.692 1.00 95.19 93 PRO A CA 1
ATOM 681 C C . PRO A 1 93 ? -10.667 -5.262 13.720 1.00 95.19 93 PRO A C 1
ATOM 683 O O . PRO A 1 93 ? -11.066 -6.299 13.195 1.00 95.19 93 PRO A O 1
ATOM 686 N N . GLY A 1 94 ? -9.508 -5.194 14.375 1.00 94.88 94 GLY A N 1
ATOM 687 C CA . GLY A 1 94 ? -8.576 -6.320 14.459 1.00 94.88 94 GLY A CA 1
ATOM 688 C C . GLY A 1 94 ? -7.631 -6.455 13.266 1.00 94.88 94 GLY A C 1
ATOM 689 O O . GLY A 1 94 ? -6.993 -7.497 13.146 1.00 94.88 94 GLY A O 1
ATOM 690 N N . ALA A 1 95 ? -7.526 -5.430 12.412 1.00 96.88 95 ALA A N 1
ATOM 691 C CA . ALA A 1 95 ? -6.507 -5.396 11.372 1.00 96.88 95 ALA A CA 1
ATOM 692 C C . ALA A 1 95 ? -5.097 -5.581 11.958 1.00 96.88 95 ALA A C 1
ATOM 694 O O . ALA A 1 95 ? -4.757 -5.012 13.004 1.00 96.88 95 ALA A O 1
ATOM 695 N N . VAL A 1 96 ? -4.294 -6.380 11.260 1.00 96.19 96 VAL A N 1
ATOM 696 C CA . VAL A 1 96 ? -2.906 -6.687 11.618 1.00 96.19 96 VAL A CA 1
ATOM 697 C C . VAL A 1 96 ? -1.973 -5.949 10.669 1.00 96.19 96 VAL A C 1
ATOM 699 O O . VAL A 1 96 ? -2.248 -5.835 9.476 1.00 96.19 96 VAL A O 1
ATOM 702 N N . VAL A 1 97 ? -0.871 -5.440 11.203 1.00 94.62 97 VAL A N 1
ATOM 703 C CA . VAL A 1 97 ? 0.214 -4.856 10.423 1.00 94.62 97 VAL A CA 1
ATOM 704 C C . VAL A 1 97 ? 1.436 -5.742 10.566 1.00 94.62 97 VAL A C 1
ATOM 706 O O . VAL A 1 97 ? 1.874 -6.023 11.674 1.00 94.62 97 VAL A O 1
ATOM 709 N N . HIS A 1 98 ? 1.985 -6.172 9.441 1.00 93.75 98 HIS A N 1
ATOM 710 C CA . HIS A 1 98 ? 3.294 -6.789 9.344 1.00 93.75 98 HIS A CA 1
ATOM 711 C C . HIS A 1 98 ? 4.300 -5.659 9.130 1.00 93.75 98 HIS A C 1
ATOM 713 O O . HIS A 1 98 ? 4.540 -5.251 7.990 1.00 93.75 98 HIS A O 1
ATOM 719 N N . HIS A 1 99 ? 4.802 -5.097 10.230 1.00 91.88 99 HIS A N 1
ATOM 720 C CA . HIS A 1 99 ? 5.790 -4.018 10.197 1.00 91.88 99 HIS A CA 1
ATOM 721 C C . HIS A 1 99 ? 7.198 -4.602 10.090 1.00 91.88 99 HIS A C 1
ATOM 723 O O . HIS A 1 99 ? 7.427 -5.742 10.494 1.00 91.88 99 HIS A O 1
ATOM 729 N N . ILE A 1 100 ? 8.136 -3.845 9.528 1.00 90.12 100 ILE A N 1
ATOM 730 C CA . ILE A 1 100 ? 9.536 -4.259 9.453 1.00 90.12 100 ILE A CA 1
ATOM 731 C C . ILE A 1 100 ? 10.227 -3.843 10.749 1.00 90.12 100 ILE A C 1
ATOM 733 O O . ILE A 1 100 ? 10.407 -2.653 11.016 1.00 90.12 100 ILE A O 1
ATOM 737 N N . ASP A 1 101 ? 10.647 -4.823 11.541 1.00 87.38 101 ASP A N 1
ATOM 738 C CA . ASP A 1 101 ? 11.376 -4.594 12.785 1.00 87.38 101 ASP A CA 1
ATOM 739 C C . ASP A 1 101 ? 12.786 -4.048 12.495 1.00 87.38 101 ASP A C 1
ATOM 741 O O . ASP A 1 101 ? 13.548 -4.614 11.705 1.00 87.38 101 ASP A O 1
ATOM 745 N N . ALA A 1 102 ? 13.164 -2.945 13.151 1.00 85.69 102 ALA A N 1
ATOM 746 C CA . ALA A 1 102 ? 14.447 -2.283 12.913 1.00 85.69 102 ALA A CA 1
ATOM 747 C C . ALA A 1 102 ? 15.663 -3.132 13.311 1.00 85.69 102 ALA A C 1
ATOM 749 O O . ALA A 1 102 ? 16.770 -2.897 12.817 1.00 85.69 102 ALA A O 1
ATOM 750 N N . MET A 1 103 ? 15.479 -4.107 14.204 1.00 85.19 103 MET A N 1
ATOM 751 C CA . MET A 1 103 ? 16.571 -4.914 14.745 1.00 85.19 103 MET A CA 1
ATOM 752 C C . MET A 1 103 ? 16.857 -6.164 13.912 1.00 85.19 103 MET A C 1
ATOM 754 O O . MET A 1 103 ? 18.019 -6.534 13.726 1.00 85.19 103 MET A O 1
ATOM 758 N N . SER A 1 104 ? 15.814 -6.826 13.428 1.00 85.75 104 SER A N 1
ATOM 75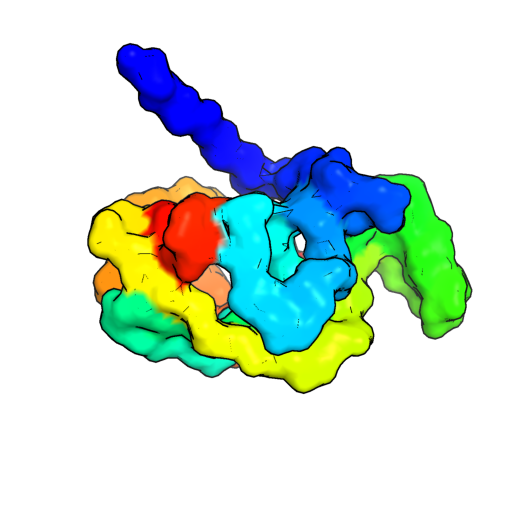9 C CA . SER A 1 104 ? 15.887 -8.072 12.667 1.00 85.75 104 SER A CA 1
ATOM 760 C C . SER A 1 104 ? 15.772 -7.864 11.159 1.00 85.75 104 SER A C 1
ATOM 762 O O . SER A 1 104 ? 16.214 -8.735 10.407 1.00 85.75 104 SER A O 1
ATOM 764 N N . LEU A 1 105 ? 15.205 -6.732 10.722 1.00 84.00 105 LEU A N 1
ATOM 765 C CA . LEU A 1 105 ? 14.783 -6.463 9.342 1.00 84.00 105 LEU A CA 1
ATOM 766 C C . LEU A 1 105 ? 13.765 -7.488 8.806 1.00 84.00 105 LEU A C 1
ATOM 768 O O . LEU A 1 105 ? 13.599 -7.625 7.594 1.00 84.00 105 LEU A O 1
ATOM 772 N N . GLY A 1 106 ? 13.110 -8.232 9.701 1.00 85.50 106 GLY A N 1
ATOM 773 C CA . GLY A 1 106 ? 12.011 -9.137 9.388 1.00 85.50 106 GLY A CA 1
ATOM 774 C C . GLY A 1 106 ? 10.652 -8.473 9.590 1.00 85.50 106 GLY A C 1
ATOM 775 O O . GLY A 1 106 ? 10.551 -7.414 10.204 1.00 85.50 106 GLY A O 1
ATOM 776 N N . HIS A 1 107 ? 9.603 -9.116 9.076 1.00 89.44 107 HIS A N 1
ATOM 777 C CA . HIS A 1 107 ? 8.226 -8.700 9.330 1.00 89.44 107 HIS A CA 1
ATOM 778 C C . HIS A 1 107 ? 7.694 -9.304 10.626 1.00 89.44 107 HIS A C 1
ATOM 780 O O . HIS A 1 107 ? 7.531 -10.524 10.710 1.00 89.44 107 HIS A O 1
ATOM 786 N N . ASP A 1 108 ? 7.322 -8.445 11.567 1.00 89.81 108 ASP A N 1
ATOM 787 C CA . ASP A 1 108 ? 6.658 -8.828 12.808 1.00 89.81 108 ASP A CA 1
ATOM 788 C C . ASP A 1 108 ? 5.176 -8.409 12.766 1.00 89.81 108 ASP A C 1
ATOM 790 O O . ASP A 1 108 ? 4.848 -7.312 12.314 1.00 89.81 108 ASP A O 1
ATOM 794 N N . PRO A 1 109 ? 4.227 -9.279 13.162 1.00 92.19 109 PRO A N 1
ATOM 795 C CA . PRO A 1 109 ? 2.815 -8.923 13.185 1.00 92.19 109 PRO A CA 1
ATOM 796 C C . PRO A 1 109 ? 2.460 -8.161 14.467 1.00 92.19 109 PRO A C 1
ATOM 798 O O . PRO A 1 109 ? 2.582 -8.695 15.572 1.00 92.19 109 PRO A O 1
ATOM 801 N N . ILE A 1 110 ? 1.916 -6.957 14.316 1.00 93.06 110 ILE A N 1
ATOM 802 C CA . ILE A 1 110 ? 1.397 -6.126 15.407 1.00 93.06 110 ILE A CA 1
ATOM 803 C C . ILE A 1 110 ? -0.048 -5.685 15.137 1.00 93.06 110 ILE A C 1
ATOM 805 O O . ILE A 1 110 ? -0.487 -5.622 13.985 1.00 93.06 110 ILE A O 1
ATOM 809 N N . PRO A 1 111 ? -0.835 -5.368 16.177 1.00 95.75 111 PRO A N 1
ATOM 810 C CA . PRO A 1 111 ? -2.132 -4.729 15.993 1.00 95.75 111 PRO A CA 1
ATOM 811 C C . PRO A 1 111 ? -1.997 -3.374 15.289 1.00 95.75 111 PRO A C 1
ATOM 813 O O . PRO A 1 111 ? -1.106 -2.589 15.605 1.00 95.75 111 PRO A O 1
ATOM 816 N N . TYR A 1 112 ? -2.949 -3.035 14.416 1.00 95.81 112 TYR A N 1
ATOM 817 C CA . TYR A 1 112 ? -2.989 -1.716 13.771 1.00 95.81 112 TYR A CA 1
ATOM 818 C C . TYR A 1 112 ? -2.966 -0.544 14.767 1.00 95.81 112 TYR A C 1
ATOM 820 O O . TYR A 1 112 ? -2.351 0.485 14.502 1.00 95.81 112 TYR A O 1
ATOM 828 N N . SER A 1 113 ? -3.592 -0.697 15.938 1.00 95.12 113 SER A N 1
ATOM 829 C CA . SER A 1 113 ? -3.551 0.322 16.995 1.00 95.12 113 SER A CA 1
ATOM 830 C C . SER A 1 113 ? -2.141 0.620 17.491 1.00 95.12 113 SER A C 1
ATOM 832 O O . SER A 1 113 ? -1.863 1.760 17.850 1.00 95.12 113 SER A O 1
ATOM 834 N N . ASP A 1 114 ? -1.283 -0.395 17.515 1.00 93.81 114 ASP A N 1
ATOM 835 C CA . ASP A 1 114 ? 0.079 -0.293 18.023 1.00 93.81 114 ASP A CA 1
ATOM 836 C C . ASP A 1 114 ? 0.978 0.293 16.929 1.00 93.81 114 ASP A C 1
ATOM 838 O O . ASP A 1 114 ? 1.786 1.172 17.212 1.00 93.81 114 ASP A O 1
ATOM 842 N N . TRP A 1 115 ? 0.728 -0.074 15.665 1.00 93.31 115 TRP A N 1
ATOM 843 C CA . TRP A 1 115 ? 1.387 0.513 14.494 1.00 93.31 115 TRP A CA 1
ATOM 844 C C . TRP A 1 115 ? 1.189 2.035 14.372 1.00 93.31 115 TRP A C 1
ATOM 846 O O . TRP A 1 115 ? 2.085 2.759 13.955 1.00 93.31 115 TRP A O 1
ATOM 856 N N . LEU A 1 116 ? 0.034 2.568 14.789 1.00 91.75 116 LEU A N 1
ATOM 857 C CA . LEU A 1 116 ? -0.203 4.021 14.811 1.00 91.75 116 LEU A CA 1
ATOM 858 C C . LEU A 1 116 ? 0.683 4.785 15.806 1.00 91.7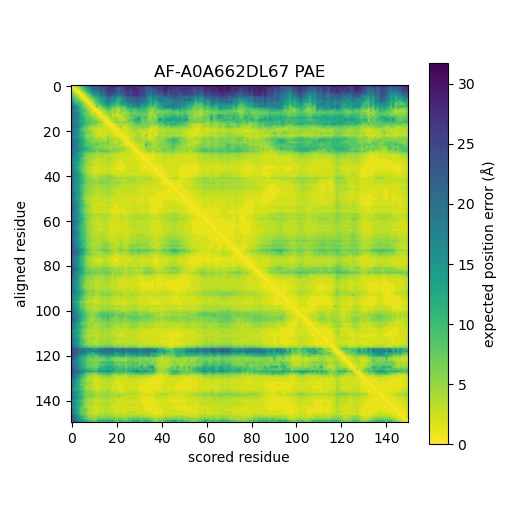5 116 LEU A C 1
ATOM 860 O O . LEU A 1 116 ? 0.768 6.012 15.734 1.00 91.75 116 LEU A O 1
ATOM 864 N N . LEU A 1 117 ? 1.258 4.079 16.778 1.00 87.12 117 LEU A N 1
ATOM 865 C CA . LEU A 1 117 ? 2.045 4.638 17.875 1.00 87.12 117 LEU A CA 1
ATOM 866 C C . LEU A 1 117 ? 3.543 4.342 17.726 1.00 87.12 117 LEU A C 1
ATOM 868 O O . LEU A 1 117 ? 4.316 4.751 18.591 1.00 87.12 117 LEU A O 1
ATOM 872 N N . GLU A 1 118 ? 3.917 3.604 16.684 1.00 71.44 118 GLU A N 1
ATOM 873 C CA . GLU A 1 118 ? 5.139 2.808 16.599 1.00 71.44 118 GLU A CA 1
ATOM 874 C C . GLU A 1 118 ? 6.402 3.701 16.457 1.00 71.44 118 GLU A C 1
ATOM 876 O O . GLU A 1 118 ? 6.486 4.506 15.524 1.00 71.44 118 GLU A O 1
ATOM 881 N N . PRO A 1 119 ? 7.368 3.627 17.403 1.00 61.31 119 PRO A N 1
ATOM 882 C CA . PRO A 1 119 ? 8.652 4.331 17.333 1.00 61.31 119 PRO A CA 1
ATOM 883 C C . PRO A 1 119 ? 9.880 3.428 17.051 1.00 61.31 119 PRO A C 1
ATOM 885 O O . PRO A 1 119 ? 11.006 3.928 17.077 1.00 61.31 119 PRO A O 1
ATOM 888 N N . GLU A 1 120 ? 9.690 2.122 16.863 1.00 67.38 120 GLU A N 1
ATOM 889 C CA . GLU A 1 120 ? 10.693 1.044 16.777 1.00 67.38 120 GLU A CA 1
ATOM 890 C C . GLU A 1 120 ? 10.796 0.377 15.384 1.00 67.38 120 GLU A C 1
ATOM 892 O O . GLU A 1 120 ? 11.699 -0.428 15.148 1.00 67.38 120 GLU A O 1
ATOM 897 N N . GLY A 1 121 ? 9.932 0.742 14.440 1.00 76.62 121 GLY A N 1
ATOM 898 C CA . GLY A 1 121 ? 9.915 0.254 13.072 1.00 76.62 121 GLY A CA 1
ATOM 899 C C . GLY A 1 121 ? 11.118 0.752 12.281 1.00 76.62 121 GLY A C 1
ATOM 900 O O . GLY A 1 121 ? 11.635 1.853 12.488 1.00 76.62 121 GLY A O 1
ATOM 901 N N . TYR A 1 122 ? 11.578 -0.072 11.342 1.00 81.62 122 TYR A N 1
ATOM 902 C CA . TYR A 1 122 ? 12.662 0.305 10.440 1.00 81.62 122 TYR A CA 1
ATOM 903 C C . TYR A 1 122 ? 12.256 1.467 9.522 1.00 81.62 122 TYR A C 1
ATOM 905 O O . TYR A 1 122 ? 13.064 2.343 9.209 1.00 81.62 122 TYR A O 1
ATOM 913 N N . LEU A 1 123 ? 10.994 1.467 9.088 1.00 83.56 123 LEU A N 1
ATOM 914 C CA . LEU A 1 123 ? 10.399 2.521 8.278 1.00 83.56 123 LEU A CA 1
ATOM 915 C C . LEU A 1 123 ? 9.656 3.519 9.167 1.00 83.56 123 LEU A C 1
ATOM 917 O O . LEU A 1 123 ? 9.081 3.162 10.190 1.00 83.56 123 LEU A O 1
ATOM 921 N N . THR A 1 124 ? 9.606 4.783 8.746 1.00 84.00 124 THR A N 1
ATOM 922 C CA . THR A 1 124 ? 8.849 5.839 9.442 1.00 84.00 124 THR A CA 1
ATOM 923 C C . THR A 1 124 ? 7.353 5.760 9.107 1.00 84.00 124 THR A C 1
ATOM 925 O O . THR A 1 124 ? 6.742 6.715 8.641 1.00 84.00 124 THR A O 1
ATOM 928 N N . CYS A 1 125 ? 6.750 4.595 9.312 1.00 85.00 125 CYS A N 1
ATOM 929 C CA . CYS A 1 125 ? 5.341 4.322 9.058 1.00 85.00 125 CYS A CA 1
ATOM 930 C C . CYS A 1 125 ? 4.472 4.669 10.284 1.00 85.00 125 CYS A C 1
ATOM 932 O O . CYS A 1 125 ? 4.964 4.601 11.406 1.00 85.00 125 CYS A O 1
ATOM 934 N N . PRO A 1 126 ? 3.194 5.074 10.120 1.00 77.69 126 PRO A N 1
ATOM 935 C CA . PRO A 1 126 ? 2.441 5.314 8.882 1.00 77.69 126 PRO A CA 1
ATOM 936 C C . PRO A 1 126 ? 2.667 6.716 8.271 1.00 77.69 126 PRO A C 1
ATOM 938 O O . PRO A 1 126 ? 1.749 7.289 7.677 1.00 77.69 126 PRO A O 1
ATOM 941 N N . PHE A 1 127 ? 3.835 7.320 8.474 1.00 78.06 127 PHE A N 1
ATOM 942 C CA . PHE A 1 127 ? 4.156 8.668 8.005 1.00 78.06 127 PHE A CA 1
ATOM 943 C C . PHE A 1 127 ? 5.084 8.624 6.777 1.00 78.06 127 PHE A C 1
ATOM 945 O O . PHE A 1 127 ? 5.336 7.559 6.219 1.00 78.06 127 PHE A O 1
ATOM 952 N N . ASP A 1 128 ? 5.518 9.800 6.308 1.00 77.44 128 ASP A N 1
ATOM 953 C CA . ASP A 1 128 ? 6.594 9.982 5.321 1.00 77.44 128 ASP A CA 1
ATOM 954 C C . ASP A 1 128 ? 6.539 9.071 4.082 1.00 77.44 128 ASP A C 1
ATOM 956 O O . ASP A 1 128 ? 7.550 8.528 3.646 1.00 77.44 128 ASP A O 1
ATOM 960 N N . PHE A 1 129 ? 5.354 8.943 3.473 1.00 80.62 129 PHE A N 1
ATOM 961 C CA . PHE A 1 129 ? 5.146 8.113 2.280 1.00 80.62 129 PHE A CA 1
ATOM 962 C C . PHE A 1 129 ? 5.574 6.653 2.492 1.00 80.62 129 PHE A C 1
ATOM 964 O O . PHE A 1 129 ? 6.213 6.066 1.629 1.00 80.62 129 PHE A O 1
ATOM 971 N N . CYS A 1 130 ? 5.194 6.063 3.625 1.00 90.88 130 CYS A N 1
ATOM 972 C CA . CYS A 1 130 ? 5.419 4.661 3.966 1.00 90.88 130 CYS A CA 1
ATOM 973 C C . CYS A 1 130 ? 4.958 3.702 2.843 1.00 90.88 130 CYS A C 1
ATOM 975 O O . CYS A 1 130 ? 3.744 3.571 2.639 1.00 90.88 130 CYS A O 1
ATOM 977 N N . PRO A 1 131 ? 5.877 3.033 2.117 1.00 93.19 131 PRO A N 1
ATOM 978 C CA . PRO A 1 131 ? 5.531 2.050 1.092 1.00 93.19 131 PRO A CA 1
ATOM 979 C C . PRO A 1 131 ? 4.990 0.767 1.729 1.00 93.19 131 PRO A C 1
ATOM 981 O O . PRO A 1 131 ? 5.612 0.185 2.618 1.00 93.19 131 PRO A O 1
ATOM 984 N N . LEU A 1 132 ? 3.824 0.309 1.275 1.00 94.88 132 LEU A N 1
ATOM 985 C CA . LEU A 1 132 ? 3.166 -0.869 1.835 1.00 94.88 132 LEU A CA 1
ATOM 986 C C . LEU A 1 132 ? 2.156 -1.512 0.880 1.00 94.88 132 LEU A C 1
ATOM 988 O O . LEU A 1 132 ? 1.783 -0.954 -0.155 1.00 94.88 132 LEU A O 1
ATOM 992 N N . TRP A 1 133 ? 1.666 -2.679 1.286 1.00 95.69 133 TRP A N 1
ATOM 993 C CA . TRP A 1 133 ? 0.557 -3.395 0.670 1.00 95.69 133 TRP A CA 1
ATOM 994 C C . TRP A 1 133 ? -0.667 -3.368 1.584 1.00 95.69 133 TRP A C 1
ATOM 996 O O . TRP A 1 133 ? -0.585 -3.778 2.741 1.00 95.69 133 TRP A O 1
ATOM 1006 N N . LEU A 1 134 ? -1.813 -2.926 1.062 1.00 95.62 134 LEU A N 1
ATOM 1007 C CA . LEU A 1 134 ? -3.109 -3.022 1.736 1.00 95.62 134 LEU A CA 1
ATOM 1008 C C . LEU A 1 134 ? -3.882 -4.241 1.244 1.00 95.62 134 LEU A C 1
ATOM 1010 O O . LEU A 1 134 ? -4.208 -4.330 0.059 1.00 95.62 134 LEU A O 1
ATOM 1014 N N . TYR A 1 135 ? -4.260 -5.123 2.163 1.00 95.56 135 TYR A N 1
ATOM 1015 C CA . TYR A 1 135 ? -5.219 -6.194 1.913 1.00 95.56 135 TYR A CA 1
ATOM 1016 C C . TYR A 1 135 ? -6.610 -5.686 2.276 1.00 95.56 135 TYR A C 1
ATOM 1018 O O . TYR A 1 135 ? -6.928 -5.480 3.451 1.00 95.56 135 TYR A O 1
ATOM 1026 N N . VAL A 1 136 ? -7.434 -5.460 1.256 1.00 95.94 136 VAL A N 1
ATOM 1027 C CA . VAL A 1 136 ? -8.792 -4.934 1.393 1.00 95.94 136 VAL A CA 1
ATOM 1028 C C . VAL A 1 136 ? -9.786 -6.076 1.233 1.00 95.94 136 VAL A C 1
ATOM 1030 O O . VAL A 1 136 ? -9.784 -6.764 0.213 1.00 95.94 136 VAL A O 1
ATOM 1033 N N . ASN A 1 137 ? -10.669 -6.247 2.213 1.00 94.62 137 ASN A N 1
ATOM 1034 C CA . ASN A 1 137 ? -11.776 -7.200 2.184 1.00 94.62 137 ASN A CA 1
ATOM 1035 C C . ASN A 1 137 ? -13.054 -6.493 2.637 1.00 94.62 137 ASN A C 1
ATOM 1037 O O . ASN A 1 137 ? -13.037 -5.730 3.597 1.00 94.62 137 ASN A O 1
ATOM 1041 N N . ASP A 1 138 ? -14.154 -6.699 1.909 1.00 91.94 138 ASP A N 1
ATOM 1042 C CA . ASP A 1 138 ? -15.449 -6.055 2.181 1.00 91.94 138 ASP A CA 1
ATOM 1043 C C . ASP A 1 138 ? -15.385 -4.515 2.341 1.00 91.94 138 ASP A C 1
ATOM 1045 O O . ASP A 1 138 ? -16.212 -3.902 3.010 1.00 91.94 138 ASP A O 1
ATOM 1049 N N . GLY A 1 139 ? -14.418 -3.874 1.670 1.00 92.88 139 GLY A N 1
ATOM 1050 C CA . GLY A 1 139 ? -14.221 -2.419 1.680 1.00 92.88 139 GLY A CA 1
ATOM 1051 C C . GLY A 1 139 ? -13.392 -1.880 2.851 1.00 92.88 139 GLY A C 1
ATOM 1052 O O . GLY A 1 139 ? -13.223 -0.664 2.952 1.00 92.88 139 GLY A O 1
ATOM 1053 N N . GLU A 1 140 ? -12.852 -2.755 3.699 1.00 97.19 140 GLU A N 1
ATOM 1054 C CA . GLU A 1 140 ? -12.001 -2.401 4.834 1.00 97.19 140 GLU A CA 1
ATOM 1055 C C . GLU A 1 140 ? -10.624 -3.063 4.714 1.00 97.19 140 GLU A C 1
ATOM 1057 O O . GLU A 1 140 ? -10.481 -4.162 4.176 1.00 97.19 140 GLU A O 1
ATOM 1062 N N . VAL A 1 141 ? -9.591 -2.402 5.230 1.00 97.50 141 VAL A N 1
ATOM 1063 C CA . VAL A 1 141 ? -8.262 -2.998 5.384 1.00 97.50 141 VAL A CA 1
ATOM 1064 C C . VAL A 1 141 ? -8.321 -4.039 6.494 1.00 97.50 141 VAL A C 1
ATOM 1066 O O . VAL A 1 141 ? -8.660 -3.713 7.631 1.00 97.50 141 VAL A O 1
ATOM 1069 N N . THR A 1 142 ? -7.957 -5.276 6.174 1.00 96.75 142 THR A N 1
ATOM 1070 C CA . THR A 1 142 ? -7.808 -6.357 7.159 1.00 96.75 142 THR A CA 1
ATOM 1071 C C . THR A 1 142 ? -6.353 -6.624 7.506 1.00 96.75 142 THR A C 1
ATOM 1073 O O . THR A 1 142 ? -6.069 -7.131 8.588 1.00 96.75 142 THR A O 1
ATOM 1076 N N . GLU A 1 143 ? -5.436 -6.288 6.601 1.00 95.62 143 GLU A N 1
ATOM 1077 C CA . GLU A 1 143 ? -4.007 -6.498 6.799 1.00 95.62 143 GLU A CA 1
ATOM 1078 C C . GLU A 1 143 ? -3.186 -5.450 6.047 1.00 95.62 143 GLU A C 1
ATOM 1080 O O . GLU A 1 143 ? -3.573 -4.993 4.966 1.00 95.62 143 GLU A O 1
ATOM 1085 N N . ILE A 1 144 ? -2.057 -5.070 6.635 1.00 95.31 144 ILE A N 1
ATOM 1086 C CA . ILE A 1 144 ? -1.064 -4.168 6.053 1.00 95.31 144 ILE A CA 1
ATOM 1087 C C . ILE A 1 144 ? 0.282 -4.880 6.093 1.00 95.31 144 ILE A C 1
ATOM 1089 O O . ILE A 1 144 ? 0.640 -5.434 7.127 1.00 95.31 144 ILE A O 1
ATOM 1093 N N . VAL A 1 145 ? 1.039 -4.838 5.002 1.00 94.75 145 VAL A N 1
ATOM 1094 C CA . VAL A 1 145 ? 2.418 -5.344 4.970 1.00 94.75 145 VAL A CA 1
ATOM 1095 C C . VAL A 1 145 ? 3.336 -4.225 4.518 1.00 94.75 145 VAL A C 1
ATOM 1097 O O . VAL A 1 145 ? 3.205 -3.743 3.394 1.00 94.75 145 VAL A O 1
ATOM 1100 N N . GLU A 1 146 ? 4.256 -3.802 5.379 1.00 93.69 146 GLU A N 1
ATOM 1101 C CA . GLU A 1 146 ? 5.266 -2.811 5.011 1.00 93.69 146 GLU A CA 1
ATOM 1102 C C . GLU A 1 146 ? 6.194 -3.355 3.921 1.00 93.69 146 GLU A C 1
ATOM 1104 O O . GLU A 1 146 ? 6.605 -4.517 3.946 1.00 93.69 146 GLU A O 1
ATOM 1109 N N . GLN A 1 147 ? 6.536 -2.511 2.950 1.00 92.00 147 GLN A N 1
ATOM 1110 C CA . GLN A 1 147 ? 7.395 -2.874 1.831 1.00 92.00 147 GLN A CA 1
ATOM 1111 C C . GLN A 1 147 ? 8.731 -2.153 1.959 1.00 92.00 147 GLN A C 1
ATOM 1113 O O . GLN A 1 147 ? 8.808 -0.945 1.783 1.00 92.00 147 GLN A O 1
ATOM 1118 N N . TYR A 1 148 ? 9.816 -2.887 2.187 1.00 87.06 148 TYR A N 1
ATOM 1119 C CA . TYR A 1 148 ? 11.145 -2.289 2.105 1.00 87.06 148 TYR A CA 1
ATOM 1120 C C . TYR A 1 148 ? 11.491 -1.934 0.652 1.00 87.06 148 TYR A C 1
ATOM 1122 O O . TYR A 1 148 ? 11.310 -2.753 -0.254 1.00 87.06 148 TYR A O 1
ATOM 1130 N N . VAL A 1 149 ? 12.010 -0.726 0.449 1.00 81.50 149 VAL A N 1
ATOM 1131 C CA . VAL A 1 149 ? 12.502 -0.208 -0.831 1.00 81.50 149 VAL A CA 1
ATOM 1132 C C . VAL A 1 149 ? 13.956 0.227 -0.575 1.00 81.50 149 VAL A C 1
ATOM 1134 O O . VAL A 1 149 ? 14.139 1.209 0.148 1.00 81.50 149 VAL A O 1
ATOM 1137 N N . PRO A 1 150 ? 14.965 -0.549 -1.020 1.00 68.75 150 PRO A N 1
ATOM 1138 C CA . PRO A 1 150 ? 16.378 -0.298 -0.719 1.00 68.75 150 PRO A CA 1
ATOM 1139 C C . PRO A 1 150 ? 16.938 1.006 -1.288 1.00 68.75 150 PRO A C 1
ATOM 1141 O O . PRO A 1 150 ? 16.467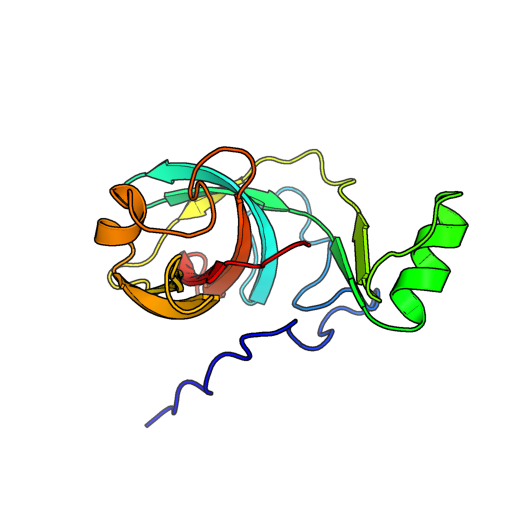 1.428 -2.366 1.00 68.75 150 PRO A O 1
#

pLDDT: mean 87.24, std 13.14, range [30.75, 98.31]

Sequence (150 aa):
MYYAAAVSLYPPEALASDGASGSGCTPGAGQLPAGVWFGHVSAGAPTSVQFDLACWYFGDLAWEVADTYGDTAENDYYVVNQNPTLRTVPVGPGAVVHHIDAMSLGHDPIPYSDWLLEPEGYLTCPFDFCPLWLYVNDGEVTEIVEQYVP

Nearest PDB structures (foldseek):
  6rbk-assembly1_C  TM=3.932E-01  e=1.048E+00  Serratia entomophila
  6jly-assembly1_L  TM=3.693E-01  e=3.183E+00  Saccharomyces cerevisiae S288C
  3i0y-assembly1_B  TM=2.760E-01  e=2.281E+00  Xanthomonas campestris pv. campestris
  3f7x-assembly1_A-2  TM=2.773E-01  e=3.365E+00  Pseudom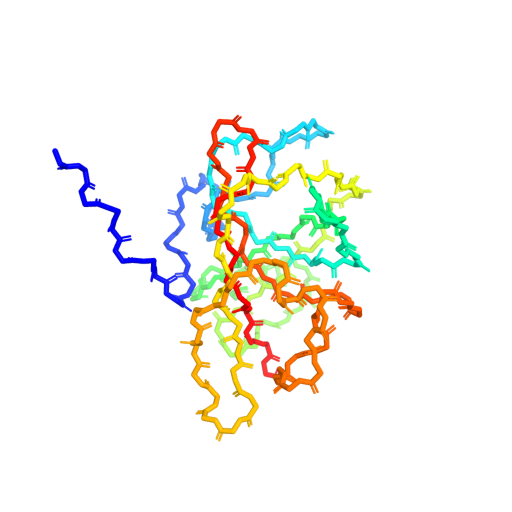onas putida KT2440
  4ba1-assembly1_I  TM=2.446E-01  e=3.761E+00  Saccharolobus solfataricus